Protein AF-A0A0D3JQG7-F1 (afdb_monomer_lite)

Foldseek 3Di:
DQVVLQVLLQVQQVVCCVVVVLPPKHFPDTDRQDTDIDRPPDDQVRCQVSQQVSQVSSCVVDDVVDGGHDDGDDPPDDDDDDDPPPPD

Organism: Emiliania huxleyi (strain CCMP1516) (NCBI:txid280463)

pLDDT: mean 89.11, std 15.71, range [37.62, 98.12]

Secondary structure (DSSP, 8-state):
-THHHHHHHHHHHHHHHHTTSSTT-EEEEEETTEEEEE-TT--HHHHHHHHHHHHHHHHTTS-TT---------SS---------S--

Radius of gyration: 13.73 Å; chains: 1; bounding box: 45×26×34 Å

Structure (mmCIF, N/CA/C/O backbone):
data_AF-A0A0D3JQG7-F1
#
_entry.id   AF-A0A0D3JQG7-F1
#
loop_
_atom_site.group_PDB
_atom_site.id
_atom_site.type_symbol
_atom_site.label_atom_id
_atom_site.label_alt_id
_atom_site.label_comp_id
_atom_site.label_asym_id
_atom_site.label_entity_id
_atom_site.label_seq_id
_atom_site.pdbx_PDB_ins_code
_atom_site.Cartn_x
_atom_site.Cartn_y
_atom_site.Cartn_z
_atom_site.occupancy
_atom_site.B_iso_or_equiv
_atom_site.auth_seq_id
_atom_site.auth_comp_id
_atom_site.auth_asym_id
_atom_site.auth_atom_id
_atom_site.pdbx_PDB_model_num
ATOM 1 N N . MET A 1 1 ? 3.323 4.861 -20.422 1.00 49.12 1 MET A N 1
ATOM 2 C CA . MET A 1 1 ? 4.089 3.921 -19.571 1.00 49.12 1 MET A CA 1
ATOM 3 C C . MET A 1 1 ? 3.922 4.163 -18.065 1.00 49.12 1 MET A C 1
ATOM 5 O O . MET A 1 1 ? 3.825 3.166 -17.369 1.00 49.12 1 MET A O 1
ATOM 9 N N . GLY A 1 2 ? 3.792 5.401 -17.551 1.00 59.38 2 GLY A N 1
ATOM 10 C CA . GLY A 1 2 ? 3.677 5.665 -16.093 1.00 59.38 2 GLY A CA 1
ATOM 11 C C . GLY A 1 2 ? 2.582 4.880 -15.348 1.00 59.38 2 GLY A C 1
ATOM 12 O O . GLY A 1 2 ? 2.827 4.314 -14.293 1.00 59.38 2 GLY A O 1
ATOM 13 N N . ASN A 1 3 ? 1.419 4.691 -15.974 1.00 74.94 3 ASN A N 1
ATOM 14 C CA . ASN A 1 3 ? 0.281 3.991 -15.365 1.00 74.94 3 ASN A CA 1
ATOM 15 C C . ASN A 1 3 ? 0.526 2.472 -15.120 1.00 74.94 3 ASN A C 1
ATOM 17 O O . ASN A 1 3 ? -0.231 1.824 -14.407 1.00 74.94 3 ASN A O 1
ATOM 21 N N . ALA A 1 4 ? 1.573 1.859 -15.692 1.00 89.12 4 ALA A N 1
ATOM 22 C CA . ALA A 1 4 ? 1.854 0.437 -1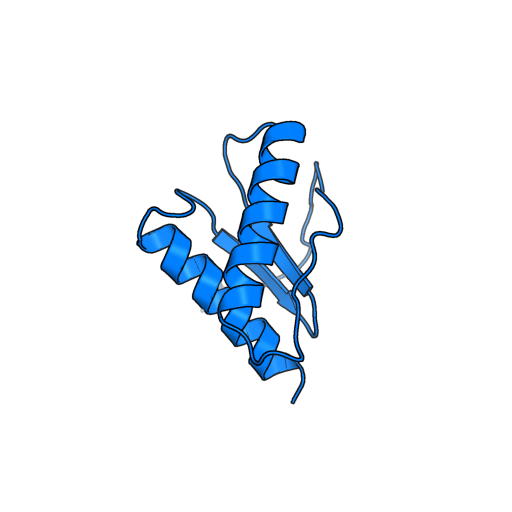5.450 1.00 89.12 4 ALA A CA 1
ATOM 23 C C . ALA A 1 4 ? 2.325 0.170 -14.010 1.00 89.12 4 ALA A C 1
ATOM 25 O O . ALA A 1 4 ? 1.841 -0.769 -13.378 1.00 89.12 4 ALA A O 1
ATOM 26 N N . TYR A 1 5 ? 3.213 1.014 -13.479 1.00 91.75 5 TYR A N 1
ATOM 27 C CA . TYR A 1 5 ? 3.761 0.836 -12.134 1.00 91.75 5 TYR A CA 1
ATOM 28 C C . TYR A 1 5 ? 2.771 1.243 -11.046 1.00 91.75 5 TYR A C 1
ATOM 30 O O . TYR A 1 5 ? 2.679 0.559 -10.035 1.00 91.75 5 TYR A O 1
ATOM 38 N N . THR A 1 6 ? 1.941 2.261 -11.281 1.00 93.50 6 THR A N 1
ATOM 39 C CA . THR A 1 6 ? 0.841 2.613 -10.368 1.00 93.50 6 THR A CA 1
ATOM 40 C C . THR A 1 6 ? -0.177 1.478 -10.250 1.00 93.50 6 THR A C 1
ATOM 42 O O . THR A 1 6 ? -0.637 1.162 -9.152 1.00 93.50 6 THR A O 1
ATOM 45 N N . ARG A 1 7 ? -0.505 0.810 -11.368 1.00 94.25 7 ARG A N 1
ATOM 46 C CA . ARG A 1 7 ? -1.359 -0.389 -11.349 1.00 94.25 7 ARG A CA 1
ATOM 47 C C . ARG A 1 7 ? -0.695 -1.556 -10.627 1.00 94.25 7 ARG A C 1
ATOM 49 O O . ARG A 1 7 ? -1.374 -2.247 -9.877 1.00 94.25 7 ARG A O 1
ATOM 56 N N . ALA A 1 8 ? 0.607 -1.764 -10.828 1.00 95.56 8 ALA A N 1
ATOM 57 C CA . ALA A 1 8 ? 1.356 -2.791 -10.108 1.00 95.56 8 ALA A CA 1
ATOM 58 C C . ALA A 1 8 ? 1.363 -2.523 -8.595 1.00 95.56 8 ALA A C 1
ATOM 60 O O . ALA A 1 8 ? 1.029 -3.415 -7.824 1.00 95.56 8 ALA A O 1
ATOM 61 N N . ALA A 1 9 ? 1.639 -1.286 -8.177 1.00 96.38 9 ALA A N 1
ATOM 62 C CA . ALA A 1 9 ? 1.580 -0.868 -6.780 1.00 96.38 9 ALA A CA 1
ATOM 63 C C . ALA A 1 9 ? 0.183 -1.082 -6.179 1.00 96.38 9 ALA A C 1
ATOM 65 O O . ALA A 1 9 ? 0.061 -1.671 -5.110 1.00 96.38 9 ALA A O 1
ATOM 66 N N . SER A 1 10 ? -0.872 -0.684 -6.898 1.00 97.25 10 SER A N 1
ATOM 67 C CA . SER A 1 10 ? -2.257 -0.895 -6.455 1.00 97.25 10 SER A CA 1
ATOM 68 C C . SER A 1 10 ? -2.559 -2.381 -6.257 1.00 97.25 10 SER A C 1
ATOM 70 O O . SER A 1 10 ? -3.070 -2.780 -5.216 1.00 97.25 10 SER A O 1
ATOM 72 N N . ARG A 1 11 ? -2.172 -3.220 -7.225 1.00 97.50 11 ARG A N 1
ATOM 73 C CA . ARG A 1 11 ? -2.342 -4.673 -7.149 1.00 97.50 11 ARG A CA 1
ATOM 74 C C . ARG A 1 11 ? -1.597 -5.281 -5.958 1.00 97.50 11 ARG A C 1
ATOM 76 O O . ARG A 1 11 ? -2.176 -6.094 -5.252 1.00 97.50 11 ARG A O 1
ATOM 83 N N . LEU A 1 12 ? -0.350 -4.879 -5.720 1.00 97.88 12 LEU A N 1
ATOM 84 C CA . LEU A 1 12 ? 0.452 -5.371 -4.596 1.00 97.88 12 LEU A CA 1
ATOM 85 C C . LEU A 1 12 ? -0.171 -5.016 -3.242 1.00 97.88 12 LEU A C 1
ATOM 87 O O . LEU A 1 12 ? -0.140 -5.836 -2.327 1.00 97.88 12 LEU A O 1
ATOM 91 N N . VAL A 1 13 ? -0.747 -3.817 -3.111 1.00 98.00 13 VAL A N 1
ATOM 92 C CA . VAL A 1 13 ? -1.474 -3.409 -1.899 1.00 98.00 13 VAL A CA 1
ATOM 93 C C .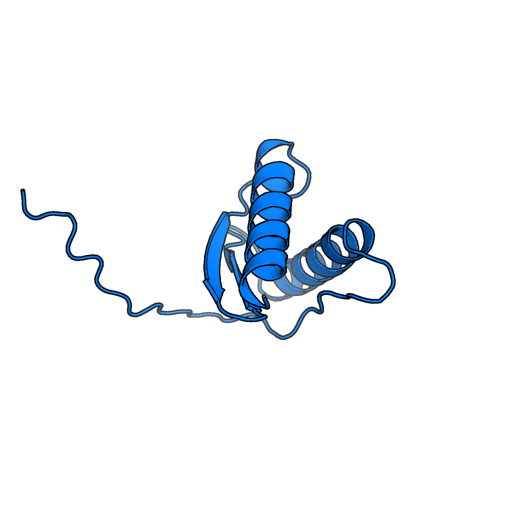 VAL A 1 13 ? -2.708 -4.286 -1.687 1.00 98.00 13 VAL A C 1
ATOM 95 O O . VAL A 1 13 ? -2.887 -4.808 -0.589 1.00 98.00 13 VAL A O 1
ATOM 98 N N . GLU A 1 14 ? -3.521 -4.493 -2.724 1.00 98.12 14 GLU A N 1
ATOM 99 C CA . GLU A 1 14 ? -4.727 -5.332 -2.650 1.00 98.12 14 GLU A CA 1
ATOM 100 C C . GLU A 1 14 ? -4.395 -6.799 -2.329 1.00 98.12 14 GLU A C 1
ATOM 102 O O . GLU A 1 14 ? -5.012 -7.410 -1.459 1.00 98.12 14 GLU A O 1
ATOM 107 N N . GLU A 1 15 ? -3.368 -7.367 -2.967 1.00 98.06 15 GLU A N 1
ATOM 108 C CA . GLU A 1 15 ? -2.903 -8.731 -2.685 1.00 98.06 15 GLU A CA 1
ATOM 109 C C . GLU A 1 15 ? -2.360 -8.859 -1.254 1.00 98.06 15 GLU A C 1
ATOM 111 O O . GLU A 1 15 ? -2.647 -9.838 -0.563 1.00 98.06 15 GLU A O 1
ATOM 116 N N . ALA A 1 16 ? -1.623 -7.858 -0.766 1.00 97.50 16 ALA A N 1
ATOM 117 C CA . ALA A 1 16 ? -1.139 -7.826 0.611 1.00 97.50 16 ALA A CA 1
ATOM 118 C C . ALA A 1 16 ? -2.277 -7.668 1.634 1.00 97.50 16 ALA A C 1
ATOM 120 O O . ALA A 1 16 ? -2.201 -8.240 2.725 1.00 97.50 16 ALA A O 1
ATOM 121 N N . ALA A 1 17 ? -3.339 -6.936 1.295 1.00 97.00 17 ALA A N 1
ATOM 122 C CA . ALA A 1 17 ? -4.535 -6.839 2.122 1.00 97.00 17 ALA A CA 1
ATOM 123 C C . ALA A 1 17 ? -5.285 -8.179 2.181 1.00 97.00 17 ALA A C 1
ATOM 125 O O . ALA A 1 17 ? -5.579 -8.669 3.273 1.00 97.00 17 ALA A O 1
ATOM 126 N N . ALA A 1 18 ? -5.511 -8.815 1.027 1.00 97.00 18 ALA A N 1
ATOM 127 C CA . ALA A 1 18 ? -6.156 -10.124 0.924 1.00 97.00 18 ALA A CA 1
ATOM 128 C C . ALA A 1 18 ? -5.348 -11.239 1.615 1.00 97.00 18 ALA A C 1
ATOM 130 O O . ALA A 1 18 ? -5.922 -12.128 2.240 1.00 97.00 18 ALA A O 1
ATOM 131 N N . GLY A 1 19 ? -4.016 -11.167 1.554 1.00 96.50 19 GLY A N 1
ATOM 132 C CA . GLY A 1 19 ? -3.098 -12.079 2.240 1.00 96.50 19 GLY A CA 1
ATOM 133 C C . GLY A 1 19 ? -2.907 -11.793 3.735 1.00 96.50 19 GLY A C 1
ATOM 134 O O . GLY A 1 19 ? -2.107 -12.464 4.381 1.00 96.50 19 GLY A O 1
ATOM 135 N N . GLY A 1 20 ? -3.592 -10.788 4.293 1.00 95.06 20 GLY A N 1
ATOM 136 C CA . GLY A 1 20 ? -3.540 -10.454 5.719 1.00 95.06 20 GLY A CA 1
ATOM 137 C C . GLY A 1 20 ? -2.281 -9.712 6.177 1.00 95.06 20 GLY A C 1
ATOM 138 O O . GLY A 1 20 ? -2.129 -9.468 7.371 1.00 95.06 20 GLY A O 1
ATOM 139 N N . ARG A 1 21 ? -1.390 -9.308 5.260 1.00 94.06 21 ARG A N 1
ATOM 140 C CA . ARG A 1 21 ? -0.207 -8.490 5.581 1.00 94.06 21 ARG A CA 1
ATOM 141 C C . ARG A 1 21 ? -0.604 -7.076 6.009 1.00 94.06 21 ARG A C 1
ATOM 143 O O . ARG A 1 21 ? 0.039 -6.509 6.885 1.00 94.06 21 ARG A O 1
ATOM 150 N N . ILE A 1 22 ? -1.644 -6.522 5.383 1.00 94.31 22 ILE A N 1
ATOM 151 C CA . ILE A 1 22 ? -2.178 -5.183 5.676 1.00 94.31 22 ILE A CA 1
ATOM 152 C C . ILE A 1 22 ? -3.708 -5.288 5.832 1.00 94.31 22 ILE A C 1
ATOM 154 O O . ILE A 1 22 ? -4.470 -4.921 4.934 1.00 94.31 22 ILE A O 1
ATOM 158 N N . PRO A 1 23 ? -4.198 -5.875 6.933 1.00 93.38 23 PRO A N 1
ATOM 159 C CA . PRO A 1 23 ? -5.579 -6.333 7.027 1.00 93.38 23 PRO A CA 1
ATOM 160 C C . PRO A 1 23 ? -6.587 -5.181 6.931 1.00 93.38 23 PRO A C 1
ATOM 162 O O . PRO A 1 23 ? -6.539 -4.214 7.696 1.00 93.38 23 PRO A O 1
ATOM 165 N N . GLY A 1 24 ? -7.532 -5.302 5.999 1.00 93.94 24 GLY A N 1
ATOM 166 C CA . GLY A 1 24 ? -8.588 -4.313 5.774 1.00 93.94 24 GLY A CA 1
ATOM 167 C C . GLY A 1 24 ? -8.147 -3.052 5.025 1.00 93.94 24 GLY A C 1
ATOM 168 O O . GLY A 1 24 ? -8.943 -2.121 4.936 1.00 93.94 24 GLY A O 1
ATOM 169 N N . ALA A 1 25 ? -6.914 -2.996 4.510 1.00 96.62 25 ALA A N 1
ATOM 170 C CA . ALA A 1 25 ? -6.521 -1.945 3.578 1.00 96.62 25 ALA A CA 1
ATOM 171 C C . ALA A 1 25 ? -7.239 -2.100 2.229 1.00 96.62 25 ALA A C 1
ATOM 173 O O . ALA A 1 25 ? -7.567 -3.214 1.829 1.00 96.62 25 ALA A O 1
ATOM 174 N N . ALA A 1 26 ? -7.468 -0.985 1.536 1.00 96.62 26 ALA A N 1
ATOM 175 C CA . ALA A 1 26 ? -8.039 -0.972 0.187 1.00 96.62 26 ALA A CA 1
ATOM 176 C C . ALA A 1 26 ? -7.531 0.238 -0.602 1.00 96.62 26 ALA A C 1
ATOM 178 O O . ALA A 1 26 ? -7.356 1.321 -0.036 1.00 96.62 26 ALA A O 1
ATOM 179 N N . VAL A 1 27 ? -7.320 0.091 -1.906 1.00 96.44 27 VAL A N 1
ATOM 180 C CA . VAL A 1 27 ? -6.958 1.196 -2.797 1.00 96.44 27 VAL A CA 1
ATOM 181 C C . VAL A 1 27 ? -8.218 1.982 -3.161 1.00 96.44 27 VAL A C 1
ATOM 183 O O . VAL A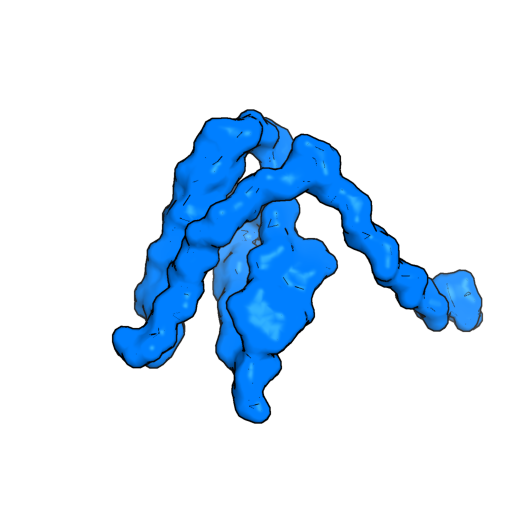 1 27 ? -9.146 1.457 -3.767 1.00 96.44 27 VAL A O 1
ATOM 186 N N . LEU A 1 28 ? -8.255 3.267 -2.806 1.00 94.56 28 LEU A N 1
ATOM 187 C CA . LEU A 1 28 ? -9.377 4.162 -3.121 1.00 94.56 28 LEU A CA 1
ATOM 188 C C . LEU A 1 28 ? -9.217 4.847 -4.475 1.00 94.56 28 LEU A C 1
ATOM 190 O O . LEU A 1 28 ? -10.190 5.093 -5.183 1.00 94.56 28 LEU A O 1
ATOM 194 N N . TYR A 1 29 ? -7.985 5.225 -4.796 1.00 92.12 29 TYR A N 1
ATOM 195 C CA . TYR A 1 29 ? -7.654 5.982 -5.992 1.00 92.12 29 TYR A CA 1
ATOM 196 C C . TYR A 1 29 ? -6.191 5.751 -6.344 1.00 92.12 29 TYR A C 1
ATOM 198 O O . TYR A 1 29 ? -5.337 5.654 -5.465 1.00 92.12 29 TYR A O 1
ATOM 206 N N . ALA A 1 30 ? -5.896 5.683 -7.635 1.00 92.75 30 ALA A N 1
ATOM 207 C CA . ALA A 1 30 ? -4.545 5.526 -8.137 1.00 92.75 30 ALA A CA 1
ATOM 208 C C . ALA A 1 30 ? -4.425 6.261 -9.469 1.00 92.75 30 ALA A C 1
ATOM 210 O O . ALA A 1 30 ? -5.204 6.007 -10.390 1.00 92.75 30 ALA A O 1
ATOM 211 N N . ASN A 1 31 ? -3.466 7.174 -9.583 1.00 90.50 31 ASN A N 1
ATOM 212 C CA . ASN A 1 31 ? -3.237 7.900 -10.826 1.00 90.50 31 ASN A CA 1
ATOM 213 C C . ASN A 1 31 ? -1.775 8.313 -10.967 1.00 90.50 31 ASN A C 1
ATOM 215 O O . ASN A 1 31 ? -1.183 8.804 -10.011 1.00 90.50 31 ASN A O 1
ATOM 219 N N . THR A 1 32 ? -1.249 8.137 -12.183 1.00 90.88 32 THR A N 1
ATOM 220 C CA . THR A 1 32 ? 0.104 8.493 -12.656 1.00 90.88 32 THR A CA 1
ATOM 221 C C . THR A 1 32 ? 1.282 7.937 -11.859 1.00 90.88 32 THR A C 1
ATOM 223 O O . THR A 1 32 ? 2.054 7.154 -12.401 1.00 90.88 32 THR A O 1
ATOM 226 N N . ASP A 1 33 ? 1.428 8.336 -10.608 1.00 92.81 33 ASP A N 1
ATOM 227 C CA . ASP A 1 33 ? 2.544 8.058 -9.702 1.00 92.81 33 ASP A CA 1
ATOM 228 C C . ASP A 1 33 ? 2.087 7.878 -8.243 1.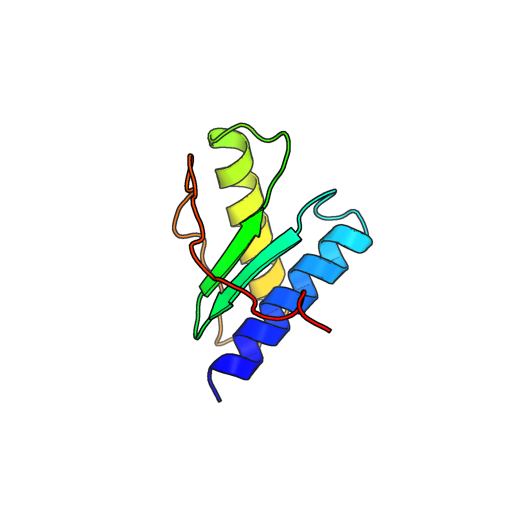00 92.81 33 ASP A C 1
ATOM 230 O O . ASP A 1 33 ? 2.877 7.476 -7.397 1.00 92.81 33 ASP A O 1
ATOM 234 N N . SER A 1 34 ? 0.805 8.107 -7.955 1.00 94.12 34 SER A N 1
ATOM 235 C CA . SER A 1 34 ? 0.266 8.165 -6.600 1.00 94.12 34 SER A CA 1
ATOM 236 C C . SER A 1 34 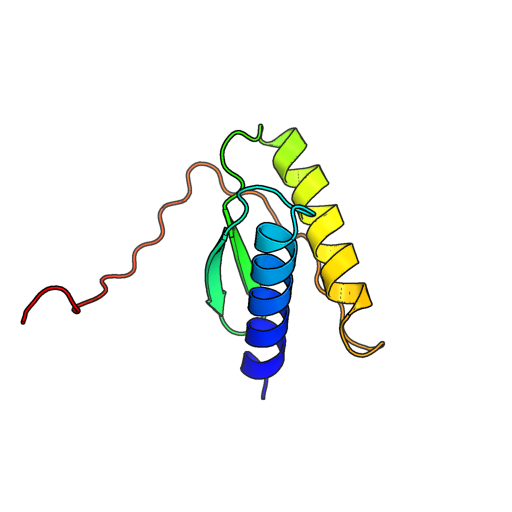? -0.804 7.098 -6.384 1.00 94.12 34 SER A C 1
ATOM 238 O O . SER A 1 34 ? -1.647 6.865 -7.256 1.00 94.12 34 SER A O 1
ATOM 240 N N . VAL A 1 35 ? -0.804 6.478 -5.201 1.00 95.44 35 VAL A N 1
ATOM 241 C CA . VAL A 1 35 ? -1.818 5.508 -4.754 1.00 95.44 35 VAL A CA 1
ATOM 242 C C . VAL A 1 35 ? -2.353 5.944 -3.394 1.00 95.44 35 VAL A C 1
ATOM 244 O O . VAL A 1 35 ? -1.594 6.198 -2.464 1.00 95.44 35 VAL A O 1
ATOM 247 N N . PHE A 1 36 ? -3.673 6.022 -3.278 1.00 96.44 36 PHE A N 1
ATOM 248 C CA . PHE A 1 36 ? -4.385 6.394 -2.064 1.00 96.44 36 PHE A CA 1
ATOM 249 C C . PHE A 1 36 ? -4.965 5.130 -1.448 1.00 96.44 36 PHE A C 1
ATOM 251 O O . PHE A 1 36 ? -5.796 4.460 -2.062 1.00 96.44 36 PHE A O 1
ATOM 258 N N . VAL A 1 37 ? -4.541 4.824 -0.225 1.00 97.19 37 VAL A N 1
ATOM 259 C CA . VAL A 1 37 ? -4.928 3.604 0.486 1.00 97.19 37 VAL A CA 1
ATOM 260 C C . VAL A 1 37 ? -5.782 3.967 1.697 1.00 97.19 37 VAL A C 1
ATOM 262 O O . VAL A 1 37 ? -5.380 4.769 2.541 1.00 97.19 37 VAL A O 1
ATOM 265 N N . ALA A 1 38 ? -6.970 3.376 1.790 1.00 96.81 38 ALA A N 1
ATOM 266 C CA . ALA A 1 38 ? -7.795 3.413 2.986 1.00 96.81 38 ALA A CA 1
ATOM 267 C C . ALA A 1 38 ? -7.217 2.479 4.051 1.00 96.81 38 ALA A C 1
ATOM 269 O O . ALA A 1 38 ? -6.953 1.313 3.773 1.00 96.81 38 ALA A O 1
ATOM 270 N N . LEU A 1 39 ? -7.089 2.976 5.282 1.00 96.88 39 LEU A N 1
ATOM 271 C CA . LEU A 1 39 ? -6.658 2.204 6.452 1.00 96.88 39 LEU A CA 1
ATOM 272 C C . LEU A 1 39 ? -7.725 2.322 7.559 1.00 96.88 39 LEU A C 1
ATOM 274 O O . LEU A 1 39 ? -7.579 3.124 8.488 1.00 96.88 39 LEU A O 1
ATOM 278 N N . PRO A 1 40 ? -8.847 1.585 7.457 1.00 94.50 40 PRO A N 1
ATOM 279 C CA . PRO A 1 40 ? -9.967 1.712 8.385 1.00 94.50 40 PRO A CA 1
ATOM 280 C C . PRO A 1 40 ? -9.578 1.278 9.802 1.00 94.50 40 PRO A C 1
ATOM 282 O O . PRO A 1 40 ? -8.825 0.327 9.998 1.00 94.50 40 PRO A O 1
ATOM 285 N N . GLY A 1 41 ? -10.093 1.984 10.809 1.00 94.12 41 GLY A N 1
ATOM 286 C CA . GLY A 1 41 ? -9.827 1.682 12.221 1.00 94.12 41 GLY A CA 1
ATOM 287 C C . GLY A 1 41 ? -8.467 2.157 12.745 1.00 94.12 41 GLY A C 1
ATOM 288 O O . GLY A 1 41 ? -8.174 1.960 13.921 1.00 94.12 41 GLY A O 1
ATOM 289 N N . ARG A 1 42 ? -7.640 2.814 11.921 1.00 94.94 42 ARG A N 1
ATOM 290 C CA . ARG A 1 42 ? -6.335 3.339 12.345 1.00 94.94 42 ARG A CA 1
ATOM 291 C C . ARG A 1 42 ? -6.442 4.762 12.898 1.00 94.94 42 ARG A C 1
ATOM 293 O O . ARG A 1 42 ? -7.223 5.601 12.436 1.00 94.94 42 ARG A O 1
ATOM 300 N N . THR A 1 43 ? -5.603 5.071 13.884 1.00 96.25 43 THR A N 1
ATOM 301 C CA . THR A 1 43 ? -5.313 6.463 14.264 1.00 96.25 43 THR A CA 1
ATOM 302 C C . THR A 1 43 ? -4.425 7.114 13.202 1.00 96.25 43 THR A C 1
ATOM 304 O O . THR A 1 43 ? -3.815 6.418 12.395 1.00 96.25 43 THR A O 1
ATOM 307 N N . ALA A 1 44 ? -4.313 8.446 13.195 1.00 94.31 44 ALA A N 1
ATOM 308 C CA . ALA A 1 44 ? -3.416 9.124 12.252 1.00 94.31 44 ALA A CA 1
ATOM 309 C C . ALA A 1 44 ? -1.960 8.649 12.413 1.00 94.31 44 ALA A C 1
ATOM 311 O O . ALA A 1 44 ? -1.311 8.322 11.428 1.00 94.31 44 ALA A O 1
ATOM 312 N N . ALA A 1 45 ? -1.478 8.526 13.654 1.00 96.06 45 ALA A N 1
ATOM 313 C CA . ALA A 1 45 ? -0.131 8.035 13.933 1.00 96.06 45 ALA A CA 1
ATOM 314 C C . ALA A 1 45 ? 0.079 6.590 13.447 1.00 96.06 45 ALA A C 1
ATOM 316 O O . ALA A 1 45 ? 1.089 6.309 12.807 1.00 96.06 45 ALA A O 1
ATOM 317 N N . ALA A 1 46 ? -0.884 5.693 13.691 1.00 96.56 46 ALA A N 1
ATOM 318 C CA . ALA A 1 46 ? -0.814 4.314 13.206 1.00 96.56 46 ALA A CA 1
ATOM 319 C C . ALA A 1 46 ? -0.840 4.246 11.671 1.00 96.56 46 ALA A C 1
ATOM 321 O O . ALA A 1 46 ? -0.049 3.518 11.081 1.00 96.56 46 ALA A O 1
ATOM 322 N N . ALA A 1 47 ? -1.680 5.060 11.026 1.00 96.88 47 ALA A N 1
ATOM 323 C CA . ALA A 1 47 ? -1.764 5.133 9.571 1.00 96.88 47 ALA A CA 1
ATOM 324 C C . ALA A 1 47 ? -0.449 5.607 8.933 1.00 96.88 47 ALA A C 1
ATOM 326 O O . ALA A 1 47 ? -0.070 5.084 7.894 1.00 96.88 47 ALA A O 1
ATOM 327 N N . VAL A 1 48 ? 0.278 6.545 9.555 1.00 97.69 48 VAL A N 1
ATOM 328 C CA . VAL A 1 48 ? 1.607 6.967 9.071 1.00 97.69 48 VAL A CA 1
ATOM 329 C C . VAL A 1 48 ? 2.608 5.811 9.119 1.00 97.69 48 VAL A C 1
ATOM 331 O O . VAL A 1 48 ? 3.339 5.599 8.155 1.00 97.69 48 VAL A O 1
ATOM 334 N N . GLN A 1 49 ? 2.652 5.065 10.227 1.00 97.25 49 GLN A N 1
ATOM 335 C CA . GLN A 1 49 ? 3.573 3.930 10.364 1.00 97.25 49 GLN A CA 1
ATOM 336 C C . GLN A 1 49 ? 3.238 2.817 9.367 1.00 97.25 49 GLN A C 1
ATOM 338 O O . GLN A 1 49 ? 4.120 2.319 8.670 1.00 97.25 49 GLN A O 1
ATOM 343 N N . GLU A 1 50 ? 1.956 2.475 9.246 1.00 97.00 50 GLU A N 1
ATOM 344 C CA . GLU A 1 50 ? 1.491 1.457 8.306 1.00 97.00 50 GLU A CA 1
ATOM 345 C C . GLU A 1 50 ? 1.748 1.897 6.856 1.00 97.00 50 GLU A C 1
ATOM 347 O O . GLU A 1 50 ? 2.303 1.126 6.083 1.00 97.00 50 GLU A O 1
ATOM 352 N N . ALA A 1 51 ? 1.490 3.160 6.497 1.00 97.19 51 ALA A N 1
ATOM 353 C CA . ALA A 1 51 ? 1.757 3.677 5.153 1.00 97.19 51 ALA A CA 1
ATOM 354 C C . ALA A 1 51 ? 3.246 3.648 4.765 1.00 97.19 51 ALA A C 1
ATOM 356 O O . ALA A 1 51 ? 3.566 3.339 3.618 1.00 97.19 51 ALA A O 1
ATOM 357 N N . ARG A 1 52 ? 4.167 3.908 5.703 1.00 98.12 52 ARG A N 1
ATOM 358 C CA . ARG A 1 52 ? 5.614 3.737 5.463 1.00 98.12 52 ARG A CA 1
ATOM 359 C C . ARG A 1 52 ? 5.971 2.278 5.199 1.00 98.12 52 ARG A C 1
ATOM 361 O O . ARG A 1 52 ? 6.670 1.993 4.234 1.00 98.12 52 ARG A O 1
ATOM 368 N N . SER A 1 53 ? 5.424 1.357 5.992 1.00 97.31 53 SER A N 1
ATOM 369 C CA . SER A 1 53 ? 5.641 -0.080 5.788 1.00 97.31 53 SER A CA 1
ATOM 370 C C . SER A 1 53 ? 5.084 -0.570 4.445 1.00 97.31 53 SER A C 1
ATOM 372 O O . SER A 1 53 ? 5.701 -1.404 3.782 1.00 97.31 53 SER A O 1
ATOM 374 N N . ILE A 1 54 ? 3.948 -0.022 4.003 1.00 97.69 54 ILE A N 1
ATOM 375 C CA . ILE A 1 54 ? 3.385 -0.284 2.673 1.00 97.69 54 ILE A CA 1
ATOM 376 C C . ILE A 1 54 ? 4.334 0.209 1.581 1.00 97.69 54 ILE A C 1
ATOM 378 O O . ILE A 1 54 ? 4.629 -0.539 0.652 1.00 97.69 54 ILE A O 1
ATOM 382 N N . ALA A 1 55 ? 4.823 1.444 1.697 1.00 97.88 55 ALA A N 1
ATOM 383 C CA . ALA A 1 55 ? 5.740 2.044 0.735 1.00 97.88 55 ALA A CA 1
ATOM 384 C C . ALA A 1 55 ? 7.040 1.226 0.601 1.00 97.88 55 ALA A C 1
ATOM 386 O O . ALA A 1 55 ? 7.457 0.901 -0.512 1.00 97.88 55 ALA A O 1
ATOM 387 N N . GLU A 1 56 ? 7.621 0.798 1.725 1.00 97.81 56 GLU A N 1
ATOM 388 C CA . GLU A 1 56 ? 8.785 -0.097 1.763 1.00 97.81 56 GLU A CA 1
ATOM 389 C C . GLU A 1 56 ? 8.489 -1.457 1.120 1.00 97.81 56 GLU A C 1
ATOM 391 O O . GLU A 1 56 ? 9.256 -1.931 0.280 1.00 97.81 56 GLU A O 1
ATOM 396 N N . PHE A 1 57 ? 7.360 -2.079 1.476 1.00 97.56 57 PHE A N 1
ATOM 397 C CA . PHE A 1 57 ? 6.953 -3.365 0.917 1.00 97.56 57 PHE A CA 1
ATOM 398 C C . PHE A 1 57 ? 6.796 -3.297 -0.601 1.00 97.56 57 PHE A C 1
ATOM 400 O O . PHE A 1 57 ? 7.364 -4.130 -1.303 1.00 97.56 57 PHE A O 1
ATOM 407 N N . VAL A 1 58 ? 6.054 -2.308 -1.105 1.00 97.19 58 VAL A N 1
ATOM 408 C CA . VAL A 1 58 ? 5.824 -2.139 -2.543 1.00 97.19 58 VAL A CA 1
ATOM 409 C C . VAL A 1 58 ? 7.139 -1.850 -3.261 1.00 97.19 58 VAL A C 1
ATOM 411 O O . VAL A 1 58 ? 7.410 -2.486 -4.275 1.00 97.19 58 VAL A O 1
ATOM 414 N N . SER A 1 59 ? 7.987 -0.970 -2.720 1.00 97.50 59 SER A N 1
ATOM 415 C CA . SER A 1 59 ? 9.308 -0.671 -3.294 1.00 97.50 59 SER A CA 1
ATOM 416 C C . SER A 1 59 ? 10.169 -1.924 -3.447 1.00 97.50 59 SER A C 1
ATOM 418 O O . SER A 1 59 ? 10.788 -2.117 -4.487 1.00 97.50 59 SER A O 1
ATOM 420 N N . GLY A 1 60 ? 10.148 -2.824 -2.459 1.00 97.44 60 GLY A N 1
ATOM 421 C CA . GLY A 1 60 ? 10.874 -4.095 -2.522 1.00 97.44 60 GLY A CA 1
ATOM 422 C C . GLY A 1 60 ? 10.383 -5.075 -3.597 1.00 97.44 60 GLY A C 1
ATOM 423 O O . GLY A 1 60 ? 11.066 -6.061 -3.859 1.00 97.44 60 GLY A O 1
ATOM 424 N N . GLN A 1 61 ? 9.222 -4.829 -4.213 1.00 96.69 61 GLN A N 1
ATOM 425 C CA . GLN A 1 61 ? 8.668 -5.637 -5.310 1.00 96.69 61 GLN A CA 1
ATOM 426 C C . GLN A 1 61 ? 8.815 -4.968 -6.686 1.00 96.69 61 GLN A C 1
ATOM 428 O O . GLN A 1 61 ? 8.532 -5.591 -7.712 1.00 96.69 61 GLN A O 1
ATOM 433 N N . LEU A 1 62 ? 9.213 -3.695 -6.731 1.00 93.56 62 LEU A N 1
ATOM 434 C CA . LEU A 1 62 ? 9.413 -2.952 -7.971 1.00 93.56 62 LEU A CA 1
ATOM 435 C C . LEU A 1 62 ? 10.855 -3.126 -8.489 1.00 93.56 62 LEU A C 1
ATOM 437 O O . LEU A 1 62 ? 11.741 -3.561 -7.750 1.00 93.56 62 LEU A O 1
ATOM 441 N N . PRO A 1 63 ? 11.126 -2.810 -9.773 1.00 94.25 63 PRO A N 1
ATOM 442 C CA . PRO A 1 63 ? 12.491 -2.765 -10.290 1.00 94.25 63 PRO A CA 1
ATOM 443 C C . PRO A 1 63 ? 13.411 -1.894 -9.411 1.00 94.25 63 PRO A C 1
ATOM 445 O O . PRO A 1 63 ? 12.960 -0.844 -8.961 1.00 94.25 63 PRO A O 1
ATOM 448 N N . PRO A 1 64 ? 14.708 -2.231 -9.240 1.00 91.56 64 PRO A N 1
ATOM 449 C CA . PRO A 1 64 ? 15.594 -1.578 -8.261 1.00 91.56 64 PRO A CA 1
ATOM 450 C C . PRO A 1 64 ? 15.752 -0.052 -8.371 1.00 91.56 64 PRO A C 1
ATOM 452 O O . PRO A 1 64 ? 16.197 0.587 -7.426 1.00 91.56 64 PRO A O 1
ATOM 455 N N . ALA A 1 65 ? 15.426 0.534 -9.525 1.00 91.50 65 ALA A N 1
ATOM 456 C CA . ALA A 1 65 ? 15.486 1.977 -9.761 1.00 91.50 65 ALA A CA 1
ATOM 457 C C . ALA A 1 65 ? 14.168 2.712 -9.442 1.00 91.50 65 ALA A C 1
ATOM 459 O O . ALA A 1 65 ? 14.067 3.910 -9.695 1.00 91.50 65 ALA A O 1
ATOM 460 N N . LEU A 1 66 ? 13.145 2.004 -8.953 1.00 93.50 66 LEU A N 1
ATOM 461 C CA . LEU A 1 66 ? 11.830 2.551 -8.643 1.00 93.50 66 LEU A CA 1
ATOM 462 C C . LEU A 1 66 ? 11.504 2.349 -7.168 1.00 93.50 66 LEU A C 1
ATOM 464 O O . LEU A 1 66 ? 11.513 1.230 -6.661 1.00 93.50 66 LEU A O 1
ATOM 468 N N . THR A 1 67 ? 11.147 3.443 -6.509 1.00 95.69 67 THR A N 1
ATOM 469 C CA . THR A 1 67 ? 10.668 3.457 -5.130 1.00 95.69 67 THR A CA 1
ATOM 470 C C . THR A 1 67 ? 9.272 4.063 -5.075 1.00 95.69 67 THR A C 1
ATOM 472 O O . THR A 1 67 ? 8.907 4.923 -5.877 1.00 95.69 67 THR A O 1
ATOM 475 N N . LEU A 1 68 ? 8.478 3.580 -4.126 1.00 96.06 68 LEU A N 1
ATOM 476 C CA . LEU A 1 68 ? 7.260 4.227 -3.672 1.00 96.06 68 LEU A CA 1
ATOM 477 C C . LEU A 1 68 ? 7.546 4.833 -2.301 1.00 96.06 68 LEU A C 1
ATOM 479 O O . LEU A 1 68 ? 8.116 4.168 -1.437 1.00 96.06 68 LEU A O 1
ATOM 483 N N . GLU A 1 69 ? 7.128 6.075 -2.091 1.00 97.44 69 GLU A N 1
ATOM 484 C CA . GLU A 1 69 ? 7.374 6.797 -0.846 1.00 97.44 69 GLU A CA 1
ATOM 485 C C . GLU A 1 69 ? 6.061 7.177 -0.165 1.00 97.44 69 GLU A C 1
ATOM 487 O O . GLU A 1 69 ? 5.049 7.463 -0.806 1.00 97.44 69 GLU A O 1
ATOM 492 N N . TYR A 1 70 ? 6.079 7.183 1.167 1.00 97.81 70 TYR A N 1
ATOM 493 C CA . TYR A 1 70 ? 5.000 7.784 1.936 1.00 97.81 70 TYR A CA 1
ATOM 494 C C . TYR A 1 70 ? 5.061 9.308 1.797 1.00 97.81 70 TYR A C 1
ATOM 496 O O . TYR A 1 70 ? 6.075 9.916 2.135 1.00 97.81 70 TYR A O 1
ATOM 504 N N . GLU A 1 71 ? 3.946 9.924 1.404 1.00 97.81 71 GLU A N 1
ATOM 505 C CA . GLU A 1 71 ? 3.840 11.384 1.340 1.00 97.81 71 GLU A CA 1
ATOM 506 C C . GLU A 1 71 ? 3.078 11.969 2.540 1.00 97.81 71 GLU A C 1
ATOM 508 O O . GLU A 1 71 ? 3.602 12.801 3.283 1.00 97.81 71 GLU A O 1
ATOM 513 N N . ARG A 1 72 ? 1.817 11.562 2.742 1.00 96.69 72 ARG A N 1
ATOM 514 C CA . ARG A 1 72 ? 0.934 12.150 3.763 1.00 96.69 72 ARG A CA 1
ATOM 515 C C . ARG A 1 72 ? -0.239 11.244 4.140 1.00 96.69 72 ARG A C 1
ATOM 517 O O . ARG A 1 72 ? -0.633 10.370 3.375 1.00 96.69 72 ARG A O 1
ATOM 524 N N . VAL A 1 73 ? -0.855 11.522 5.291 1.00 96.62 73 VAL A N 1
ATOM 525 C CA . VAL A 1 73 ? -2.180 11.008 5.681 1.00 96.62 73 VAL A CA 1
ATOM 526 C C . VAL A 1 73 ? -3.214 12.122 5.528 1.00 96.62 73 VAL A C 1
ATOM 528 O O . VAL A 1 73 ? -3.008 13.235 6.008 1.00 96.62 73 VAL A O 1
ATOM 531 N N . LEU A 1 74 ? -4.344 11.813 4.890 1.00 95.00 74 LEU A N 1
ATOM 532 C CA . LEU A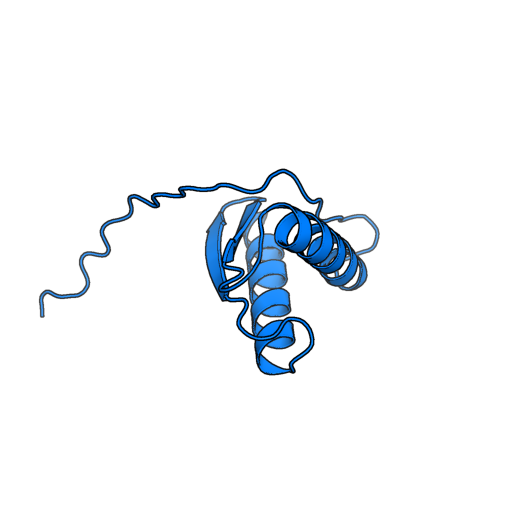 1 74 ? -5.463 12.738 4.696 1.00 95.00 74 LEU A CA 1
ATOM 533 C C . LEU A 1 74 ? -6.633 12.341 5.603 1.00 95.00 74 LEU A C 1
ATOM 535 O O . LEU A 1 74 ? -7.142 11.224 5.516 1.00 95.00 74 LEU A O 1
ATOM 539 N N . ARG A 1 75 ? -7.048 13.247 6.496 1.00 90.69 75 ARG A N 1
ATOM 540 C CA . ARG A 1 75 ? -8.163 13.031 7.431 1.00 90.69 75 ARG A CA 1
ATOM 541 C C . ARG A 1 75 ? -8.800 14.378 7.834 1.00 90.69 75 ARG A C 1
ATOM 543 O O . ARG A 1 75 ? -8.171 15.106 8.597 1.00 90.69 75 ARG A O 1
ATOM 550 N N . PRO A 1 76 ? -10.032 14.701 7.392 1.00 88.50 76 PRO A N 1
ATOM 551 C CA . PRO A 1 76 ? -10.881 13.920 6.487 1.00 88.50 76 PRO A CA 1
ATOM 552 C C . PRO A 1 76 ? -10.336 13.886 5.047 1.00 88.50 76 PRO A C 1
ATOM 554 O O . PRO A 1 76 ? -9.563 14.752 4.647 1.00 88.50 76 PRO A O 1
ATOM 557 N N . LEU A 1 77 ? -10.761 12.886 4.272 1.00 86.81 77 LEU A N 1
ATOM 558 C CA . LEU A 1 77 ? -10.545 12.803 2.826 1.00 86.81 77 LEU A CA 1
ATOM 559 C C . LEU A 1 77 ? -11.910 12.739 2.139 1.00 86.81 77 LEU A C 1
ATOM 561 O O . LEU A 1 77 ? -12.714 11.867 2.458 1.00 86.81 77 LEU A O 1
ATOM 565 N N . ALA A 1 78 ? -12.150 13.640 1.192 1.00 82.31 78 ALA A N 1
ATOM 566 C CA . ALA A 1 78 ? -13.280 13.566 0.276 1.00 82.31 78 ALA A CA 1
ATOM 567 C C . ALA A 1 78 ? -12.732 13.339 -1.136 1.00 82.31 78 ALA A C 1
ATOM 569 O O . ALA A 1 78 ? -11.946 14.146 -1.631 1.00 82.31 78 ALA A O 1
ATOM 570 N N . VAL A 1 79 ? -13.125 12.233 -1.765 1.00 74.19 79 VAL A N 1
ATOM 571 C CA . VAL A 1 79 ? -12.794 11.938 -3.163 1.00 74.19 79 VAL A CA 1
ATOM 572 C C . VAL A 1 79 ? -14.033 12.245 -3.993 1.00 74.19 79 VAL A C 1
ATOM 574 O O . VAL A 1 79 ? -15.040 11.548 -3.897 1.00 74.19 79 VAL A O 1
ATOM 577 N N . ASN A 1 80 ? -13.973 13.308 -4.791 1.00 73.25 80 ASN A N 1
ATOM 578 C CA . ASN A 1 80 ? -15.075 13.710 -5.657 1.00 73.25 80 ASN A CA 1
ATOM 579 C C . ASN A 1 80 ? -14.872 13.086 -7.040 1.00 73.25 80 ASN A C 1
ATOM 581 O O . ASN A 1 80 ? -14.269 13.693 -7.921 1.00 73.25 80 ASN A O 1
ATOM 585 N N . SER A 1 81 ? -15.367 11.867 -7.233 1.00 63.69 81 SER A N 1
ATOM 586 C CA . SER A 1 81 ? -15.468 11.258 -8.559 1.00 63.69 81 SER A CA 1
ATOM 587 C C . SER A 1 81 ? -16.826 10.581 -8.709 1.00 63.69 81 SER A C 1
ATOM 589 O O . SER A 1 81 ? -17.117 9.586 -8.048 1.00 63.69 81 SER A O 1
ATOM 591 N N . VAL A 1 82 ? -17.664 11.157 -9.574 1.00 52.72 82 VAL A N 1
ATOM 592 C CA . VAL A 1 82 ? -18.947 10.590 -10.002 1.00 52.72 82 VAL A CA 1
ATOM 593 C C . VAL A 1 82 ? -18.644 9.404 -10.914 1.00 52.72 82 VAL A C 1
ATOM 595 O O . VAL A 1 82 ? -18.055 9.590 -11.976 1.00 52.72 82 VAL A O 1
ATOM 598 N N . SER A 1 83 ? -19.039 8.193 -10.521 1.00 46.19 83 SER A N 1
ATOM 599 C CA . SER A 1 83 ? -19.123 7.080 -11.467 1.00 46.19 83 SER A CA 1
ATOM 600 C C . SER A 1 83 ? -20.560 6.984 -11.964 1.00 46.19 83 SER A C 1
ATOM 602 O O . SER A 1 83 ? -21.453 6.540 -11.243 1.00 46.19 83 SER A O 1
ATOM 604 N N . SER A 1 84 ? -20.789 7.434 -13.196 1.00 47.84 84 SER A N 1
ATOM 605 C CA . SER A 1 84 ? -22.041 7.296 -13.947 1.00 47.84 84 SER A CA 1
ATOM 606 C C . SER A 1 84 ? -22.270 5.843 -14.395 1.00 47.84 84 SER A C 1
ATOM 608 O O . SER A 1 84 ? -22.416 5.574 -15.581 1.00 47.84 84 SER A O 1
ATOM 610 N N . LEU A 1 85 ? -22.256 4.890 -13.460 1.00 43.44 85 LEU A N 1
ATOM 611 C CA . LEU A 1 85 ? -22.496 3.463 -13.725 1.00 43.44 85 LEU A CA 1
ATOM 612 C C . LEU A 1 85 ? -23.540 2.851 -12.773 1.00 43.44 85 LEU A C 1
ATOM 614 O O . LEU A 1 85 ? -23.523 1.659 -12.495 1.00 43.44 85 LEU A O 1
ATOM 618 N N . LEU A 1 86 ? -24.484 3.674 -12.306 1.00 41.06 86 LEU A N 1
ATOM 619 C CA . LEU A 1 86 ? -25.746 3.236 -11.690 1.00 41.06 86 LEU A CA 1
ATOM 620 C C . LEU A 1 86 ? -26.963 3.869 -12.387 1.00 41.06 86 LEU A C 1
ATOM 622 O O . LEU A 1 86 ? -27.947 4.249 -11.758 1.00 41.06 86 LEU A O 1
ATOM 626 N N . GLN A 1 87 ? -26.889 3.986 -13.710 1.00 38.25 87 GLN A N 1
ATOM 627 C CA . GLN A 1 87 ? -28.061 4.111 -14.568 1.00 38.25 87 GLN A CA 1
ATOM 628 C C . GLN A 1 87 ? -27.874 3.141 -15.729 1.00 38.25 87 GLN A C 1
ATOM 630 O O . GLN A 1 87 ? -27.241 3.505 -16.715 1.00 38.25 87 GLN A O 1
ATOM 635 N N . LEU A 1 88 ? -28.324 1.900 -15.533 1.00 37.62 88 LEU A N 1
ATOM 636 C CA . LEU A 1 88 ? -28.989 1.005 -16.490 1.00 37.62 88 LEU A CA 1
ATOM 637 C C . LEU A 1 88 ? -29.253 -0.338 -15.796 1.00 37.62 88 LEU A C 1
ATOM 639 O O . LEU A 1 88 ? -28.281 -0.938 -15.289 1.00 37.62 88 LEU A O 1
#

InterPro domains:
  IPR006134 DNA-directed DNA polymerase, family B, multifunctional domain [PF00136] (23-77)
  IPR023211 DNA polymerase, palm domain superfamily [G3DSA:3.90.1600.10] (1-81)
  IPR043502 DNA/RNA polymerase superfamily [SSF56672] (23-76)
  IPR050240 DNA polymerase type-B [PTHR10322] (1-77)

Sequence (88 aa):
MGNAYTRAASRLVEEAAAGGRIPGAAVLYANTDSVFVALPGRTAAAAVQEARSIAEFVSGQLPPALTLEYERVLRPLAVNSVSSLLQL